Protein AF-A0A8S9VAD5-F1 (afdb_monomer)

Radius of gyration: 17.4 Å; Cα contacts (8 Å, |Δi|>4): 62; chains: 1; bounding box: 43×37×34 Å

Structure (mmCIF, N/CA/C/O backbone):
data_AF-A0A8S9VAD5-F1
#
_entry.id   AF-A0A8S9VAD5-F1
#
loop_
_atom_site.group_PDB
_atom_site.id
_atom_site.type_symbol
_atom_site.label_atom_id
_atom_site.label_alt_id
_atom_site.label_comp_id
_atom_site.label_asym_id
_atom_site.label_entity_id
_atom_site.label_seq_id
_atom_site.pdbx_PDB_ins_code
_atom_site.Cartn_x
_atom_site.Cartn_y
_atom_site.Cartn_z
_atom_site.occupancy
_atom_site.B_iso_or_equiv
_atom_site.auth_seq_id
_atom_site.auth_comp_id
_atom_site.auth_asym_id
_atom_site.auth_atom_id
_atom_site.pdbx_PDB_model_num
ATOM 1 N N . MET A 1 1 ? -14.144 -18.420 19.486 1.00 37.09 1 MET A N 1
ATOM 2 C CA . MET A 1 1 ? -12.848 -17.714 19.483 1.00 37.09 1 MET A CA 1
ATOM 3 C C . MET A 1 1 ? -12.867 -16.800 18.278 1.00 37.09 1 MET A C 1
ATOM 5 O O . MET A 1 1 ? -12.901 -17.312 17.169 1.00 37.09 1 MET A O 1
ATOM 9 N N . ASP A 1 2 ? -12.976 -15.491 18.489 1.00 46.12 2 ASP A N 1
ATOM 10 C CA . ASP A 1 2 ? -12.936 -14.524 17.391 1.00 46.12 2 ASP A CA 1
ATOM 11 C C . ASP A 1 2 ? -11.464 -14.311 17.029 1.00 46.12 2 ASP A C 1
ATOM 13 O O . ASP A 1 2 ? -10.704 -13.679 17.769 1.00 46.12 2 ASP A O 1
ATOM 17 N N . VAL A 1 3 ? -11.015 -14.986 15.972 1.00 56.88 3 VAL A N 1
ATOM 18 C CA . VAL A 1 3 ? -9.646 -14.857 15.477 1.00 56.88 3 VAL A CA 1
ATOM 19 C C . VAL A 1 3 ? -9.585 -13.491 14.817 1.00 56.88 3 VAL A C 1
ATOM 21 O O . VAL A 1 3 ? -9.919 -13.362 13.641 1.00 56.88 3 VAL A O 1
ATOM 24 N N . ARG A 1 4 ? -9.225 -12.460 15.592 1.00 63.16 4 ARG A N 1
ATOM 25 C CA . ARG A 1 4 ? -9.014 -11.116 15.055 1.00 63.16 4 ARG A CA 1
ATOM 26 C C . ARG A 1 4 ? -8.033 -11.252 13.882 1.00 63.16 4 ARG A C 1
ATOM 28 O O . ARG A 1 4 ? -6.879 -11.632 14.079 1.00 63.16 4 ARG A O 1
ATOM 35 N N . GLN A 1 5 ? -8.526 -11.046 12.664 1.00 80.00 5 GLN A N 1
ATOM 36 C CA . GLN A 1 5 ? -7.718 -11.124 11.451 1.00 80.00 5 GLN A CA 1
ATOM 37 C C . GLN A 1 5 ? -6.763 -9.932 11.436 1.00 80.00 5 GLN A C 1
ATOM 39 O O . GLN A 1 5 ? -7.156 -8.813 11.772 1.00 80.00 5 GLN A O 1
ATOM 44 N N . VAL A 1 6 ? -5.509 -10.181 11.064 1.00 85.88 6 VAL A N 1
ATOM 45 C CA . VAL A 1 6 ? -4.499 -9.128 10.917 1.00 85.88 6 VAL A CA 1
ATOM 46 C C . VAL A 1 6 ? -4.980 -8.135 9.851 1.00 85.88 6 VAL A C 1
ATOM 48 O O . VAL A 1 6 ? -5.439 -8.583 8.796 1.00 85.88 6 VAL A O 1
ATOM 51 N N . PRO A 1 7 ? -4.881 -6.812 10.078 1.00 90.56 7 PRO A N 1
ATOM 52 C CA . PRO A 1 7 ? -5.336 -5.828 9.103 1.00 90.56 7 PRO A CA 1
ATOM 53 C C . PRO A 1 7 ? -4.647 -6.002 7.744 1.00 90.56 7 PRO A C 1
ATOM 55 O O . PRO A 1 7 ? -3.431 -6.186 7.679 1.00 90.56 7 PRO A O 1
ATOM 58 N N . VAL A 1 8 ? -5.422 -5.905 6.662 1.00 90.69 8 VAL A N 1
ATOM 59 C CA . VAL A 1 8 ? -4.923 -5.864 5.281 1.00 90.69 8 VAL A CA 1
ATOM 60 C C . VAL A 1 8 ? -5.259 -4.495 4.703 1.00 90.69 8 VAL A C 1
ATOM 62 O O . VAL A 1 8 ? -6.425 -4.104 4.684 1.00 90.69 8 VAL A O 1
ATOM 65 N N . ILE A 1 9 ? -4.247 -3.761 4.250 1.00 89.88 9 ILE A N 1
ATOM 66 C CA . ILE A 1 9 ? -4.379 -2.38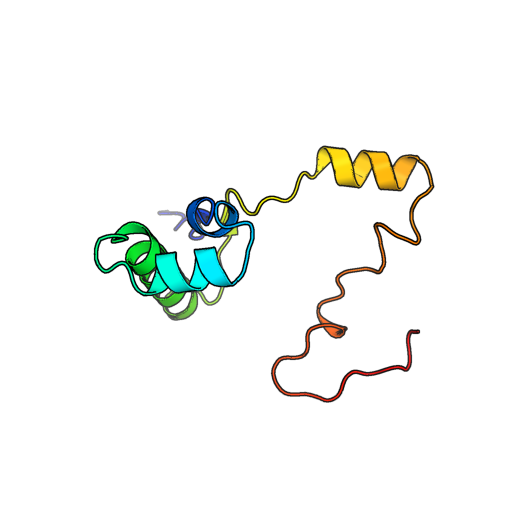9 3.757 1.00 89.88 9 ILE A CA 1
ATOM 67 C C . ILE A 1 9 ? -4.085 -2.364 2.262 1.00 89.88 9 ILE A C 1
ATOM 69 O O . ILE A 1 9 ? -3.001 -2.749 1.830 1.00 89.88 9 ILE A O 1
ATOM 73 N N . ASP A 1 10 ? -5.047 -1.898 1.473 1.00 88.88 10 ASP A N 1
ATOM 74 C CA . ASP A 1 10 ? -4.896 -1.712 0.031 1.00 88.88 10 ASP A CA 1
ATOM 75 C C . ASP A 1 10 ? -4.236 -0.362 -0.268 1.00 88.88 10 ASP A C 1
ATOM 77 O O . ASP A 1 10 ? -4.788 0.691 0.057 1.00 88.88 10 ASP A O 1
ATOM 81 N N . ILE A 1 11 ? -3.062 -0.396 -0.899 1.00 85.69 11 ILE A N 1
ATOM 82 C CA . ILE A 1 11 ? -2.335 0.809 -1.307 1.00 85.69 11 ILE A CA 1
ATOM 83 C C . ILE A 1 11 ? -2.344 1.037 -2.817 1.00 85.69 11 ILE A C 1
ATOM 85 O O . ILE A 1 11 ? -1.574 1.859 -3.300 1.00 85.69 11 ILE A O 1
ATOM 89 N N . GLY A 1 12 ? -3.206 0.367 -3.582 1.00 83.44 12 GLY A N 1
ATOM 90 C CA . GLY A 1 12 ? -3.225 0.484 -5.044 1.00 83.44 12 GLY A CA 1
ATOM 91 C C . GLY A 1 12 ? -3.370 1.929 -5.539 1.00 83.44 12 GLY A C 1
ATOM 92 O O . GLY A 1 12 ? -2.803 2.292 -6.565 1.00 83.44 12 GLY A O 1
ATOM 93 N N . THR A 1 13 ? -4.041 2.790 -4.764 1.00 79.69 13 THR A N 1
ATOM 94 C CA . THR A 1 13 ? -4.148 4.235 -5.050 1.00 79.69 13 THR A CA 1
ATOM 95 C C . THR A 1 13 ? -2.783 4.944 -5.036 1.00 79.69 13 THR A C 1
ATOM 97 O O . THR A 1 13 ? -2.600 5.910 -5.769 1.00 79.69 13 THR A O 1
ATOM 100 N N . LEU A 1 14 ? -1.815 4.455 -4.253 1.00 76.06 14 LEU A N 1
ATOM 101 C CA . LEU A 1 14 ? -0.445 4.983 -4.190 1.00 76.06 14 LEU A CA 1
ATOM 102 C C . LEU A 1 14 ? 0.429 4.548 -5.372 1.00 76.06 14 LEU A C 1
ATOM 104 O O . LEU A 1 14 ? 1.458 5.165 -5.608 1.00 76.06 14 LEU A O 1
ATOM 108 N N . ILE A 1 15 ? 0.040 3.495 -6.098 1.00 76.06 15 ILE A N 1
ATOM 109 C CA . ILE A 1 15 ? 0.812 2.942 -7.225 1.00 76.06 15 ILE A CA 1
ATOM 110 C C . ILE A 1 15 ? 0.418 3.599 -8.561 1.00 76.06 15 ILE A C 1
ATOM 112 O O . ILE A 1 15 ? 1.090 3.417 -9.569 1.00 76.06 15 ILE A O 1
ATOM 116 N N . GLY A 1 16 ? -0.679 4.362 -8.586 1.00 74.88 16 GLY A N 1
ATOM 117 C CA . GLY A 1 16 ? -1.143 5.068 -9.783 1.00 74.88 16 GLY A CA 1
ATOM 118 C C . GLY A 1 16 ? -0.202 6.185 -10.263 1.00 74.88 16 GLY A C 1
ATOM 119 O O . GLY A 1 16 ? 0.119 6.207 -11.452 1.00 74.88 16 GLY A O 1
ATOM 120 N N . PRO A 1 17 ? 0.237 7.109 -9.386 1.00 76.31 17 PRO A N 1
ATOM 121 C CA . PRO A 1 17 ? 1.174 8.166 -9.755 1.00 76.31 17 PRO A CA 1
ATOM 122 C C . PRO A 1 17 ? 2.514 7.584 -10.209 1.00 76.31 17 PRO A C 1
ATOM 124 O O . PRO A 1 17 ? 3.142 6.811 -9.491 1.00 76.31 17 PRO A O 1
ATOM 127 N N . SER A 1 18 ? 2.958 7.973 -11.397 1.00 76.69 18 SER A N 1
ATOM 128 C CA . SER A 1 18 ? 4.234 7.560 -11.987 1.00 76.69 18 SER A CA 1
ATOM 129 C C . SER A 1 18 ? 5.326 8.628 -11.834 1.00 76.69 18 SER A C 1
ATOM 131 O O . SER A 1 18 ? 6.480 8.373 -12.175 1.00 76.69 18 SER A O 1
ATOM 133 N N . THR A 1 19 ? 4.982 9.823 -11.334 1.00 79.81 19 THR A N 1
ATOM 134 C CA . THR A 1 19 ? 5.921 10.935 -11.104 1.00 79.81 19 THR A CA 1
ATOM 135 C C . THR A 1 19 ? 5.669 11.652 -9.776 1.00 79.81 19 THR A C 1
ATOM 137 O O . THR A 1 19 ? 4.535 11.720 -9.301 1.00 79.81 19 THR A O 1
ATOM 140 N N . ASP A 1 20 ? 6.707 12.279 -9.216 1.00 78.38 20 ASP A N 1
ATOM 141 C CA . ASP A 1 20 ? 6.606 13.081 -7.986 1.00 78.38 20 ASP A CA 1
ATOM 142 C C . ASP A 1 20 ? 5.588 14.224 -8.113 1.00 78.38 20 ASP A C 1
ATOM 144 O O . ASP A 1 20 ? 4.886 14.548 -7.160 1.00 78.38 20 ASP A O 1
ATOM 148 N N . ALA A 1 21 ? 5.449 14.807 -9.308 1.00 81.38 21 ALA A N 1
ATOM 149 C CA . ALA A 1 21 ? 4.464 15.852 -9.576 1.00 81.38 21 ALA A CA 1
ATOM 150 C C . ALA A 1 21 ? 3.018 15.330 -9.483 1.00 81.38 21 ALA A C 1
ATOM 152 O O . ALA A 1 21 ? 2.136 16.032 -8.987 1.00 81.38 21 ALA A O 1
ATOM 153 N N . GLU A 1 22 ? 2.771 14.096 -9.932 1.00 78.69 22 GLU A N 1
ATOM 154 C CA . GLU A 1 22 ? 1.471 13.432 -9.797 1.00 78.69 22 GLU A CA 1
ATOM 155 C C . GLU A 1 22 ? 1.186 13.044 -8.342 1.00 78.69 22 GLU A C 1
ATOM 157 O O . GLU A 1 22 ? 0.042 13.156 -7.902 1.00 78.69 22 GLU A O 1
ATOM 162 N N . VAL A 1 23 ? 2.214 12.654 -7.579 1.00 74.25 23 VAL A N 1
ATOM 163 C CA . VAL A 1 23 ? 2.107 12.410 -6.130 1.00 74.25 23 VAL A CA 1
ATOM 164 C C . VAL A 1 23 ? 1.736 13.699 -5.394 1.00 74.25 23 VAL A C 1
ATOM 166 O O . VAL A 1 23 ? 0.773 13.715 -4.627 1.00 74.25 23 VAL A O 1
ATOM 169 N N . ASP A 1 24 ? 2.440 14.799 -5.660 1.00 76.94 24 ASP A N 1
ATOM 170 C CA . ASP A 1 24 ? 2.176 16.102 -5.045 1.00 76.94 24 ASP A CA 1
ATOM 171 C C . ASP A 1 24 ? 0.777 16.627 -5.389 1.00 76.94 24 ASP A C 1
ATOM 173 O O . ASP A 1 24 ? 0.074 17.162 -4.527 1.00 76.94 24 ASP A O 1
ATOM 177 N N . ALA A 1 25 ? 0.344 16.451 -6.641 1.00 78.94 25 ALA A N 1
ATOM 178 C CA . ALA A 1 25 ? -1.008 16.791 -7.067 1.00 78.94 25 ALA A CA 1
ATOM 179 C C . ALA A 1 25 ? -2.059 15.931 -6.348 1.00 78.94 25 ALA A C 1
ATOM 181 O O . ALA A 1 25 ? -3.071 16.461 -5.890 1.00 78.94 25 ALA A O 1
ATOM 182 N N . ALA A 1 26 ? -1.800 14.631 -6.191 1.00 72.56 26 ALA A N 1
ATOM 183 C CA . ALA A 1 26 ? -2.686 13.702 -5.503 1.00 72.56 26 ALA A CA 1
ATOM 184 C C . ALA A 1 26 ? -2.824 14.001 -4.001 1.00 72.56 26 ALA A C 1
ATOM 186 O O . ALA A 1 26 ? -3.926 13.944 -3.457 1.00 72.56 26 ALA A O 1
ATOM 187 N N . LEU A 1 27 ? -1.728 14.395 -3.346 1.00 70.44 27 LEU A N 1
ATOM 188 C CA . LEU A 1 27 ? -1.709 14.808 -1.940 1.00 70.44 27 LEU A CA 1
ATOM 189 C C . LEU A 1 27 ? -2.455 16.126 -1.695 1.00 70.44 27 LEU A C 1
ATOM 191 O O . LEU A 1 27 ? -3.073 16.303 -0.645 1.00 70.44 27 LEU A O 1
ATOM 195 N N . ARG A 1 28 ? -2.384 17.064 -2.645 1.00 73.44 28 ARG A N 1
ATOM 196 C CA . ARG A 1 28 ? -3.044 18.379 -2.552 1.00 73.44 28 ARG A CA 1
ATOM 197 C C .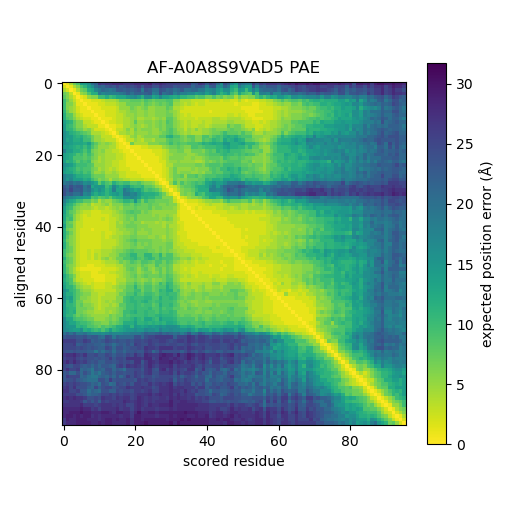 ARG A 1 28 ? -4.513 18.335 -2.946 1.00 73.44 28 ARG A C 1
ATOM 199 O O . ARG A 1 28 ? -5.277 19.225 -2.563 1.00 73.44 28 ARG A O 1
ATOM 206 N N . ASP A 1 29 ? -4.921 17.322 -3.703 1.00 69.56 29 ASP A N 1
ATOM 207 C CA . ASP A 1 29 ? -6.311 17.140 -4.071 1.00 69.56 29 ASP A CA 1
ATOM 208 C C . ASP A 1 29 ? -7.118 16.642 -2.865 1.00 69.56 29 ASP A C 1
ATOM 210 O O . ASP A 1 29 ? -7.248 15.451 -2.593 1.00 69.56 29 ASP A O 1
ATOM 214 N N . SER A 1 30 ? -7.704 17.594 -2.138 1.00 56.09 30 SER A N 1
ATOM 215 C CA . SER A 1 30 ? -8.640 17.358 -1.028 1.00 56.09 30 SER A CA 1
ATOM 216 C C . SER A 1 30 ? -9.841 16.459 -1.381 1.00 56.09 30 SER A C 1
ATOM 218 O O . SER A 1 30 ? -10.534 15.992 -0.476 1.00 56.09 30 SER A O 1
ATOM 220 N N . LYS A 1 31 ? -10.090 16.169 -2.672 1.00 56.84 31 LYS A N 1
ATOM 221 C CA . LYS A 1 31 ? -11.077 15.167 -3.111 1.00 56.84 31 LYS A CA 1
ATOM 222 C C . LYS A 1 31 ? -10.568 13.730 -3.066 1.00 56.84 31 LYS A C 1
ATOM 224 O O . LYS A 1 31 ? -11.389 12.813 -3.146 1.00 56.84 31 LYS A O 1
ATOM 229 N N . GLN A 1 32 ? -9.272 13.490 -2.876 1.00 60.47 32 GLN A N 1
ATOM 230 C CA . GLN A 1 32 ? -8.728 12.150 -2.671 1.00 60.47 32 GLN A CA 1
ATOM 231 C C . GLN A 1 32 ? -8.985 11.656 -1.243 1.00 60.47 32 GLN A C 1
ATOM 233 O O . GLN A 1 32 ? -8.074 11.323 -0.488 1.00 60.47 32 GLN A O 1
ATOM 238 N N . GLN A 1 33 ? -10.267 11.524 -0.888 1.00 66.00 33 GLN A N 1
ATOM 239 C CA . GLN A 1 33 ? -10.717 10.866 0.344 1.00 66.00 33 GLN A CA 1
ATOM 240 C C . GLN A 1 33 ? -10.064 9.487 0.528 1.00 66.00 33 GLN A C 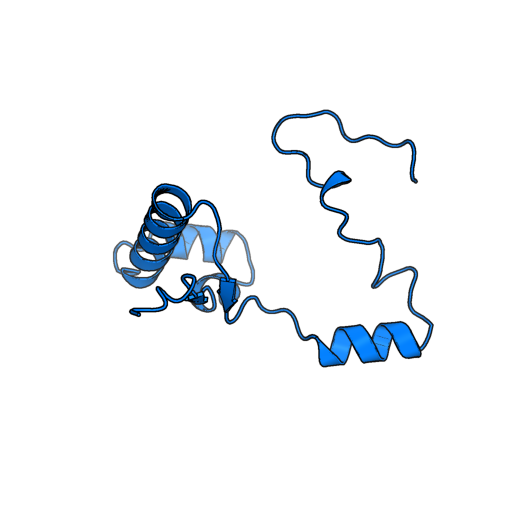1
ATOM 242 O O . GLN A 1 33 ? -9.806 9.074 1.654 1.00 66.00 33 GLN A O 1
ATOM 247 N N . LYS A 1 34 ? -9.744 8.794 -0.573 1.00 73.94 34 LYS A N 1
ATOM 248 C CA . LYS A 1 34 ? -9.083 7.483 -0.557 1.00 73.94 34 LYS A CA 1
ATOM 249 C C . LYS A 1 34 ? -7.665 7.525 0.013 1.00 73.94 34 LYS A C 1
ATOM 251 O O . LYS A 1 34 ? -7.294 6.616 0.744 1.00 73.94 34 LYS A O 1
ATOM 256 N N . LEU A 1 35 ? -6.885 8.570 -0.275 1.00 74.88 35 LEU A N 1
ATOM 257 C CA . LEU A 1 35 ? -5.519 8.689 0.238 1.00 74.88 35 LEU A CA 1
ATOM 258 C C . LEU A 1 35 ? -5.521 8.920 1.753 1.00 74.88 35 LEU A C 1
ATOM 260 O O . LEU A 1 35 ? -4.821 8.226 2.488 1.00 74.88 35 LEU A O 1
ATOM 264 N N . GLY A 1 36 ? -6.388 9.821 2.226 1.00 78.50 36 GLY A N 1
ATOM 265 C CA . GLY A 1 36 ? -6.609 10.036 3.658 1.00 78.50 36 GLY A CA 1
ATOM 266 C C . GLY A 1 36 ? -7.062 8.762 4.379 1.00 78.50 36 GLY A C 1
ATOM 267 O O . GLY A 1 36 ? -6.512 8.417 5.419 1.00 78.50 36 GLY A O 1
ATOM 268 N N . GLN A 1 37 ? -7.982 7.998 3.779 1.00 85.06 37 GLN A N 1
ATOM 269 C CA . GLN A 1 37 ? -8.446 6.716 4.324 1.00 85.06 37 GLN A CA 1
ATOM 270 C C . GLN A 1 37 ? -7.329 5.669 4.434 1.00 85.06 37 GLN A C 1
ATOM 272 O O . GLN A 1 37 ? -7.290 4.919 5.412 1.00 85.06 37 GLN A O 1
ATOM 277 N N . ILE A 1 38 ? -6.413 5.611 3.461 1.00 87.12 38 ILE A N 1
ATOM 278 C CA . ILE A 1 38 ? -5.247 4.719 3.519 1.00 87.12 38 ILE A CA 1
ATOM 279 C C . ILE A 1 38 ? -4.330 5.140 4.669 1.00 87.12 38 ILE A C 1
ATOM 281 O O . ILE A 1 38 ? -3.951 4.296 5.479 1.00 87.12 38 ILE A O 1
ATOM 285 N N . VAL A 1 39 ? -4.030 6.436 4.797 1.00 85.31 39 VAL A N 1
ATOM 286 C CA . VAL A 1 39 ? -3.194 6.966 5.889 1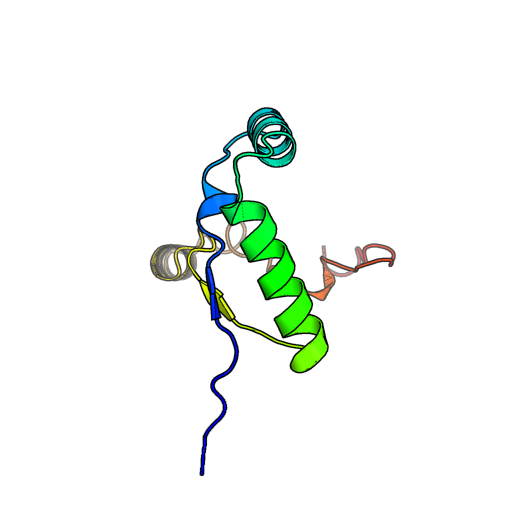.00 85.31 39 VAL A CA 1
ATOM 287 C C . VAL A 1 39 ? -3.813 6.672 7.257 1.00 85.31 39 VAL A C 1
ATOM 289 O O . VAL A 1 39 ? -3.114 6.217 8.162 1.00 85.31 39 VAL A O 1
ATOM 292 N N . ASP A 1 40 ? -5.120 6.875 7.410 1.00 89.62 40 ASP A N 1
ATOM 293 C CA . ASP A 1 40 ? -5.832 6.583 8.654 1.00 89.62 40 ASP A CA 1
ATOM 294 C C . ASP A 1 40 ? -5.846 5.081 8.968 1.00 89.62 40 ASP A C 1
ATOM 296 O O . ASP A 1 40 ? -5.651 4.692 10.121 1.00 89.62 40 ASP A O 1
ATOM 300 N N . SER A 1 41 ? -6.001 4.229 7.951 1.00 88.81 41 SER A N 1
ATOM 301 C CA . SER A 1 41 ? -5.945 2.769 8.106 1.00 88.81 41 SER A CA 1
ATOM 302 C C . SER A 1 41 ? -4.557 2.299 8.535 1.00 88.81 41 SER A C 1
ATOM 304 O O . SER A 1 41 ? -4.445 1.481 9.447 1.00 88.81 41 SER A O 1
ATOM 306 N N . VAL A 1 42 ? -3.498 2.854 7.933 1.00 90.69 42 VAL A N 1
ATOM 307 C CA . VAL A 1 42 ? -2.105 2.580 8.316 1.00 90.69 42 VAL A CA 1
ATOM 308 C C . VAL A 1 42 ? -1.853 3.036 9.746 1.00 90.69 42 VAL A C 1
ATOM 310 O O . VAL A 1 42 ? -1.341 2.256 10.546 1.00 90.69 42 VAL A O 1
ATOM 313 N N . ARG A 1 43 ? -2.262 4.263 10.099 1.00 91.50 43 ARG A N 1
ATOM 314 C CA . ARG A 1 43 ? -2.127 4.792 11.462 1.00 91.50 43 ARG A CA 1
ATOM 315 C C . ARG A 1 43 ? -2.812 3.872 12.468 1.00 91.50 43 ARG A C 1
ATOM 317 O O . ARG A 1 43 ? -2.187 3.468 13.442 1.00 91.50 43 ARG A O 1
ATOM 324 N N . LYS A 1 44 ? -4.069 3.504 12.213 1.00 92.44 44 LYS A N 1
ATOM 325 C CA . LYS A 1 44 ? -4.853 2.637 13.096 1.00 92.44 44 LYS A CA 1
ATOM 326 C C . LYS A 1 44 ? -4.210 1.260 13.252 1.00 92.44 44 LYS A C 1
ATOM 328 O O . LYS A 1 44 ? -4.029 0.803 14.374 1.00 92.44 44 LYS A O 1
ATOM 333 N N . ALA A 1 45 ? -3.826 0.614 12.153 1.00 91.69 45 ALA A N 1
ATOM 334 C CA . ALA A 1 45 ? -3.211 -0.707 12.203 1.00 91.69 45 ALA A CA 1
ATOM 335 C C . ALA A 1 45 ? -1.849 -0.681 12.916 1.00 91.69 45 ALA A C 1
ATOM 337 O O . ALA A 1 45 ? -1.579 -1.536 13.756 1.00 91.69 45 ALA A O 1
ATOM 338 N N . ALA A 1 46 ? -1.021 0.332 12.657 1.00 91.50 46 ALA A N 1
ATOM 339 C CA . ALA A 1 46 ? 0.245 0.514 13.358 1.00 91.50 46 ALA A CA 1
ATOM 340 C C . ALA A 1 46 ? 0.043 0.735 14.868 1.00 91.50 46 ALA A C 1
ATOM 342 O O . ALA A 1 46 ? 0.762 0.141 15.666 1.00 91.50 46 ALA A O 1
ATOM 343 N N . SER A 1 47 ? -0.945 1.542 15.272 1.00 91.44 47 SER A N 1
ATOM 344 C CA . SER A 1 47 ? -1.215 1.832 16.688 1.00 91.44 47 SER A CA 1
ATOM 345 C C . SER A 1 47 ? -1.905 0.690 17.440 1.00 91.44 47 SER A C 1
ATOM 347 O O . SER A 1 47 ? -1.623 0.491 18.617 1.00 91.44 47 SER A O 1
ATOM 349 N N . GLU A 1 48 ? -2.812 -0.048 16.799 1.00 90.94 48 GLU A N 1
ATOM 350 C CA . GLU A 1 48 ? -3.594 -1.105 17.459 1.00 90.94 48 GLU A CA 1
ATOM 351 C C . GLU A 1 48 ? -2.916 -2.479 17.410 1.00 90.94 48 GLU A C 1
ATOM 353 O O . GLU A 1 48 ? -3.089 -3.279 18.329 1.00 90.94 48 GLU A O 1
ATOM 358 N N . TRP A 1 49 ? -2.160 -2.766 16.346 1.00 90.00 49 TRP A N 1
ATOM 359 C CA . TRP A 1 49 ? -1.562 -4.084 16.108 1.00 90.00 49 TRP A CA 1
ATOM 360 C C . TRP A 1 49 ? -0.036 -4.072 16.094 1.00 90.00 49 TRP A C 1
ATOM 362 O O . TRP A 1 49 ? 0.578 -5.084 16.419 1.00 90.00 49 TRP A O 1
ATOM 372 N N . GLY A 1 50 ? 0.586 -2.963 15.689 1.00 89.31 50 GLY A N 1
ATOM 373 C CA . GLY A 1 50 ? 2.031 -2.884 15.446 1.00 89.31 50 GLY A CA 1
ATOM 374 C C . GLY A 1 50 ? 2.487 -3.542 14.137 1.00 89.31 50 GLY A C 1
ATOM 375 O O . GLY A 1 50 ? 3.642 -3.384 13.753 1.00 89.31 50 GLY A O 1
ATOM 376 N N . PHE A 1 51 ? 1.599 -4.249 13.430 1.00 87.81 51 PHE A N 1
ATOM 377 C CA . PHE A 1 51 ? 1.864 -4.870 12.131 1.00 87.81 51 PHE A CA 1
ATOM 378 C C . PHE A 1 51 ? 0.575 -5.035 11.309 1.00 87.81 51 PHE A C 1
ATOM 380 O O . PHE A 1 51 ? -0.528 -5.076 11.855 1.00 87.81 51 PHE A O 1
ATOM 387 N N . PHE A 1 52 ? 0.719 -5.123 9.986 1.00 93.19 52 PHE A N 1
ATOM 388 C CA . PHE A 1 52 ? -0.373 -5.297 9.023 1.00 93.19 52 PHE A CA 1
ATOM 389 C C . PHE A 1 52 ? 0.163 -5.831 7.688 1.00 93.19 52 PHE A C 1
ATOM 391 O O . PHE A 1 52 ? 1.359 -5.747 7.409 1.00 93.19 52 PHE A O 1
ATOM 398 N N . TYR A 1 53 ? -0.725 -6.364 6.852 1.00 89.06 53 TYR A N 1
ATOM 399 C CA . TYR A 1 53 ? -0.419 -6.751 5.476 1.00 89.06 53 TYR A CA 1
ATOM 400 C C . TYR A 1 53 ? -0.738 -5.616 4.502 1.00 89.06 53 TYR A C 1
ATOM 402 O O . TYR A 1 53 ? -1.691 -4.866 4.705 1.00 89.06 53 TYR A O 1
ATOM 410 N N . ILE A 1 54 ? 0.025 -5.529 3.411 1.00 89.88 54 ILE A N 1
ATOM 411 C CA . ILE A 1 54 ? -0.196 -4.560 2.334 1.00 89.88 54 ILE A CA 1
ATOM 412 C C . ILE A 1 54 ? -0.639 -5.292 1.060 1.00 89.88 54 ILE A C 1
ATOM 414 O O . ILE A 1 54 ? 0.071 -6.160 0.549 1.00 89.88 54 ILE A O 1
ATOM 418 N N . ALA A 1 55 ? -1.786 -4.906 0.509 1.00 88.19 55 ALA A N 1
ATOM 419 C CA . ALA A 1 55 ? -2.314 -5.385 -0.765 1.00 88.19 55 ALA A CA 1
ATOM 420 C C . ALA A 1 55 ? -2.063 -4.374 -1.897 1.00 88.19 55 ALA A C 1
ATOM 422 O O . ALA A 1 55 ? -1.911 -3.178 -1.654 1.00 88.19 55 ALA A O 1
ATOM 423 N N . ASN A 1 56 ? -2.021 -4.871 -3.140 1.00 86.94 56 ASN A N 1
ATOM 424 C CA . ASN A 1 56 ? -1.844 -4.071 -4.362 1.00 86.94 56 ASN A CA 1
ATOM 425 C C . ASN A 1 56 ? -0.613 -3.146 -4.344 1.00 86.94 56 ASN A C 1
ATOM 427 O O . ASN A 1 56 ? -0.643 -2.046 -4.882 1.00 86.94 56 ASN A O 1
ATOM 431 N N . HIS A 1 57 ? 0.493 -3.609 -3.761 1.00 84.25 57 HIS A N 1
ATOM 432 C CA . HIS A 1 57 ? 1.741 -2.852 -3.601 1.00 84.25 57 HIS A CA 1
ATOM 433 C C . HIS A 1 57 ? 2.639 -2.832 -4.854 1.00 84.25 57 HIS A C 1
ATOM 435 O O . HIS A 1 57 ? 3.836 -2.589 -4.756 1.00 84.25 57 HIS A O 1
ATOM 441 N N . GLY A 1 58 ? 2.093 -3.142 -6.034 1.00 81.81 58 GLY A N 1
ATOM 442 C CA . GLY A 1 58 ? 2.823 -3.090 -7.309 1.00 81.81 58 GLY A CA 1
ATOM 443 C C . GLY A 1 58 ? 3.883 -4.181 -7.525 1.00 81.81 58 GLY A C 1
ATOM 444 O O . GLY A 1 58 ? 4.462 -4.260 -8.605 1.00 81.81 58 GLY A O 1
ATOM 445 N N . PHE A 1 59 ? 4.126 -5.059 -6.548 1.00 81.19 59 PHE A N 1
ATOM 446 C CA . PHE A 1 59 ? 5.115 -6.128 -6.669 1.00 81.19 59 PHE A CA 1
ATOM 447 C C . PHE A 1 59 ? 4.500 -7.418 -7.220 1.00 81.19 59 PHE A C 1
ATOM 449 O O . PHE A 1 59 ? 3.546 -7.972 -6.672 1.00 81.19 59 PHE A O 1
ATOM 456 N N . ASN A 1 60 ? 5.083 -7.933 -8.302 1.00 83.12 60 ASN A N 1
ATOM 457 C CA . ASN A 1 60 ? 4.673 -9.195 -8.905 1.00 83.12 60 ASN A CA 1
ATOM 458 C C . ASN A 1 60 ? 5.595 -10.337 -8.453 1.00 83.12 60 ASN A C 1
ATOM 460 O O . ASN A 1 60 ? 6.704 -10.507 -8.967 1.00 83.12 60 ASN A O 1
ATOM 464 N N . TRP A 1 61 ? 5.102 -11.163 -7.527 1.00 80.06 61 TRP A N 1
ATOM 465 C CA . TRP A 1 61 ? 5.856 -12.293 -6.977 1.00 80.06 61 TRP A CA 1
ATOM 466 C C . TRP A 1 61 ? 6.302 -13.303 -8.038 1.00 80.06 61 TRP A C 1
ATOM 468 O O . TRP A 1 61 ? 7.428 -13.795 -8.002 1.00 80.06 61 TRP A O 1
ATOM 478 N N . ARG A 1 62 ? 5.443 -13.588 -9.020 1.00 82.81 62 ARG A N 1
ATOM 479 C CA . ARG A 1 62 ? 5.759 -14.537 -10.090 1.00 82.81 62 ARG A CA 1
ATOM 480 C C . ARG A 1 62 ? 6.898 -14.021 -10.961 1.00 82.81 62 ARG A C 1
ATOM 482 O O . ARG A 1 62 ? 7.804 -14.785 -11.276 1.00 82.81 62 ARG A O 1
ATOM 489 N N . GLN A 1 63 ? 6.871 -12.741 -11.326 1.00 82.25 63 GLN A N 1
ATOM 490 C CA . GLN A 1 63 ? 7.940 -12.130 -12.112 1.00 82.25 63 GLN A CA 1
ATOM 491 C C . GLN A 1 63 ? 9.265 -12.160 -11.348 1.00 82.25 63 GLN A C 1
ATOM 493 O O . GLN A 1 63 ? 10.289 -12.538 -11.909 1.00 82.25 63 GLN A O 1
ATOM 498 N N . PHE A 1 64 ? 9.237 -11.840 -10.054 1.00 77.31 64 PHE A N 1
ATOM 499 C CA . PHE A 1 64 ? 10.409 -11.941 -9.188 1.00 77.31 64 PHE A CA 1
ATOM 500 C C . PHE A 1 64 ? 10.981 -13.367 -9.139 1.00 77.31 64 PHE A C 1
ATOM 502 O O . PHE A 1 64 ? 12.182 -13.564 -9.325 1.00 77.31 64 PHE A O 1
ATOM 509 N N . GLN A 1 65 ? 10.128 -14.379 -8.946 1.00 79.62 65 GLN A N 1
ATOM 510 C CA . GLN A 1 65 ? 10.549 -15.782 -8.938 1.00 79.62 65 GLN A CA 1
ATOM 511 C C . GLN A 1 65 ? 11.148 -16.224 -10.279 1.00 79.62 65 GLN A C 1
ATOM 513 O O . GLN A 1 65 ? 12.166 -16.913 -10.288 1.00 79.62 65 GLN A O 1
ATOM 518 N N . LEU A 1 66 ? 10.546 -15.816 -11.401 1.00 83.75 66 LEU A N 1
ATOM 519 C CA . LEU A 1 66 ? 11.063 -16.111 -12.739 1.00 83.75 66 LEU A CA 1
ATOM 520 C C . LEU A 1 66 ? 12.440 -15.479 -12.952 1.00 83.75 66 LEU A C 1
ATOM 522 O O . LEU A 1 66 ? 13.362 -16.163 -13.390 1.00 83.75 66 LEU A O 1
ATOM 526 N N . ASN A 1 67 ? 12.607 -14.213 -12.569 1.00 74.00 67 ASN A N 1
ATOM 527 C CA . ASN A 1 67 ? 13.883 -13.514 -12.692 1.00 74.00 67 ASN A CA 1
ATOM 528 C C . ASN A 1 67 ? 14.983 -14.176 -11.844 1.00 74.00 67 ASN A C 1
ATOM 530 O O . ASN A 1 67 ? 16.117 -14.307 -12.305 1.00 74.00 67 ASN A O 1
ATOM 534 N N . ARG A 1 68 ? 14.645 -14.661 -10.637 1.00 69.44 68 ARG A N 1
ATOM 535 C CA . ARG A 1 68 ? 15.568 -15.448 -9.801 1.00 69.44 68 ARG A CA 1
ATOM 536 C C . ARG A 1 68 ? 15.986 -16.758 -10.464 1.00 69.44 68 ARG A C 1
ATOM 538 O O . ARG A 1 68 ? 17.167 -17.086 -10.457 1.00 69.44 68 ARG A O 1
ATOM 545 N N . GLN A 1 69 ? 15.037 -17.505 -11.028 1.00 75.00 69 GLN A N 1
ATOM 546 C CA . GLN A 1 69 ? 15.325 -18.784 -11.691 1.00 75.00 69 GLN A CA 1
ATOM 547 C C . GLN A 1 69 ? 16.196 -18.612 -12.943 1.00 75.00 69 GLN A C 1
ATOM 549 O O . GLN A 1 69 ? 16.974 -19.500 -13.270 1.00 75.00 69 GLN A O 1
ATOM 554 N N . GLN A 1 70 ? 16.091 -17.468 -13.621 1.00 79.00 70 GLN A N 1
ATOM 555 C CA . GLN A 1 70 ? 16.856 -17.152 -14.831 1.00 79.00 70 GLN A CA 1
ATOM 556 C C . GLN A 1 70 ? 18.282 -16.643 -14.554 1.00 79.00 70 GLN A C 1
ATOM 558 O O . GLN A 1 70 ? 18.993 -16.295 -15.492 1.00 79.00 70 GLN A O 1
ATOM 563 N N . GLY A 1 71 ? 18.726 -16.591 -13.293 1.00 66.94 71 GLY A N 1
ATOM 564 C CA . GLY A 1 71 ? 20.098 -16.208 -12.945 1.00 66.94 71 GLY A CA 1
ATOM 565 C C . GLY A 1 71 ? 20.402 -14.711 -13.061 1.00 66.94 71 GLY A C 1
ATOM 566 O O . GLY A 1 71 ? 21.536 -14.312 -12.814 1.00 66.94 71 GLY A O 1
ATOM 567 N N . ASN A 1 72 ? 19.406 -13.862 -13.342 1.00 61.59 72 ASN A N 1
ATOM 568 C CA . ASN A 1 72 ? 19.534 -12.401 -13.286 1.00 61.59 72 ASN A CA 1
ATOM 569 C C . ASN A 1 72 ? 19.455 -11.897 -11.829 1.00 61.59 72 ASN A C 1
ATOM 571 O O . ASN A 1 72 ? 18.668 -11.019 -11.494 1.00 61.59 72 ASN A O 1
ATOM 575 N N . TYR A 1 73 ? 20.194 -12.548 -10.928 1.00 50.25 73 TYR A N 1
ATOM 576 C CA . TYR A 1 73 ? 20.049 -12.402 -9.478 1.00 50.25 73 TYR A CA 1
ATOM 577 C C . TYR A 1 73 ? 20.713 -11.122 -8.948 1.00 50.25 73 TYR A C 1
ATOM 579 O O . TYR A 1 73 ? 20.265 -10.579 -7.943 1.00 50.25 73 TYR A O 1
ATOM 587 N N . ALA A 1 74 ? 21.745 -10.624 -9.639 1.00 54.78 74 ALA A N 1
ATOM 588 C CA . ALA A 1 74 ? 22.511 -9.450 -9.220 1.00 54.78 74 ALA A CA 1
ATOM 589 C C . ALA A 1 74 ? 21.707 -8.140 -9.332 1.00 54.78 74 ALA A C 1
ATOM 591 O O . ALA A 1 74 ? 21.785 -7.309 -8.431 1.00 54.78 74 ALA A O 1
ATOM 592 N N . ASP A 1 75 ? 20.870 -7.995 -10.368 1.00 56.03 75 ASP A N 1
ATOM 593 C CA . ASP A 1 75 ? 20.096 -6.765 -10.601 1.00 56.03 75 ASP A CA 1
ATOM 594 C C . ASP A 1 75 ? 18.696 -6.798 -9.965 1.00 56.03 75 ASP A C 1
ATOM 596 O O . ASP A 1 75 ? 18.155 -5.759 -9.593 1.00 56.03 75 ASP A O 1
ATOM 600 N N . VAL A 1 76 ? 18.088 -7.981 -9.805 1.00 55.84 76 VAL A N 1
ATOM 601 C CA . VAL A 1 76 ? 16.734 -8.122 -9.212 1.00 55.84 76 VAL A CA 1
ATOM 602 C C . VAL A 1 76 ? 16.753 -8.418 -7.714 1.00 55.84 76 VAL A C 1
ATOM 604 O O . VAL A 1 76 ? 15.708 -8.430 -7.062 1.00 55.84 76 VAL A O 1
ATOM 607 N N . GLY A 1 77 ? 17.938 -8.728 -7.195 1.00 51.72 77 GLY A N 1
ATOM 608 C CA . GLY A 1 77 ? 18.168 -9.284 -5.875 1.00 51.72 77 GLY A CA 1
ATOM 609 C C . GLY A 1 77 ? 19.377 -8.676 -5.182 1.00 51.72 77 GLY A C 1
ATOM 610 O O . GLY A 1 77 ? 19.994 -9.378 -4.385 1.00 51.72 77 GLY A O 1
ATOM 611 N N . LYS A 1 78 ? 19.680 -7.384 -5.402 1.00 52.78 78 LYS A N 1
ATOM 612 C CA . LYS A 1 78 ? 20.243 -6.596 -4.298 1.00 52.78 78 LYS A CA 1
ATOM 613 C C . LYS A 1 78 ? 19.165 -6.646 -3.227 1.00 52.78 78 LYS A C 1
ATOM 615 O O . LYS A 1 78 ? 18.115 -6.022 -3.363 1.00 52.78 78 LYS A O 1
ATOM 620 N N . GLU A 1 79 ? 19.312 -7.622 -2.343 1.00 56.25 79 GLU A N 1
ATOM 621 C CA . GLU A 1 79 ? 18.302 -8.032 -1.391 1.00 56.25 79 GLU A CA 1
ATOM 622 C C . GLU A 1 79 ? 17.774 -6.761 -0.736 1.00 56.25 79 GLU A C 1
ATOM 624 O O . GLU A 1 79 ? 18.569 -5.990 -0.216 1.00 56.25 79 GLU A O 1
ATOM 629 N N . ASN A 1 80 ? 16.462 -6.499 -0.806 1.00 52.72 80 ASN A N 1
ATOM 630 C CA . ASN A 1 80 ? 15.825 -5.479 0.027 1.00 52.72 80 ASN A CA 1
ATOM 631 C C . ASN A 1 80 ? 15.958 -5.950 1.483 1.00 52.72 80 ASN A C 1
ATOM 633 O O . ASN A 1 80 ? 14.994 -6.401 2.103 1.00 52.72 80 ASN A O 1
ATOM 63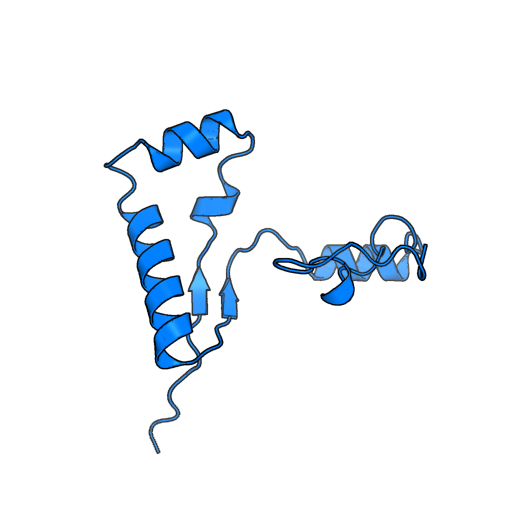7 N N . GLN A 1 81 ? 17.181 -5.961 2.006 1.00 57.44 81 GLN A N 1
ATOM 638 C CA . GLN A 1 81 ? 17.453 -6.239 3.387 1.00 57.44 81 GLN A CA 1
ATOM 639 C C . GLN A 1 81 ? 16.908 -5.034 4.130 1.00 57.44 81 GLN A C 1
ATOM 641 O O . GLN A 1 81 ? 17.246 -3.892 3.833 1.00 57.44 81 GLN A O 1
ATOM 646 N N . ILE A 1 82 ? 16.066 -5.278 5.130 1.00 54.00 82 ILE A N 1
ATOM 647 C CA . ILE A 1 82 ? 15.614 -4.218 6.040 1.00 54.00 82 ILE A CA 1
ATOM 648 C C . ILE A 1 82 ? 16.819 -3.454 6.636 1.00 54.00 82 ILE A C 1
ATOM 650 O O . ILE A 1 82 ? 16.688 -2.285 6.983 1.00 54.00 82 ILE A O 1
ATOM 654 N N . GLY A 1 83 ? 18.006 -4.079 6.688 1.00 54.47 83 GLY A N 1
ATOM 655 C CA . GLY A 1 83 ? 19.269 -3.441 7.067 1.00 54.47 83 GLY A CA 1
ATOM 656 C C . GLY A 1 83 ? 19.718 -2.276 6.172 1.00 54.47 83 GLY A C 1
ATOM 657 O O . GLY A 1 83 ? 20.372 -1.369 6.687 1.00 54.47 83 GLY A O 1
ATOM 658 N N . ASP A 1 84 ? 19.320 -2.254 4.896 1.00 51.66 84 ASP A N 1
ATOM 659 C CA . ASP A 1 84 ? 19.643 -1.179 3.945 1.00 51.66 84 ASP A CA 1
ATOM 660 C C . ASP A 1 84 ? 18.731 0.043 4.121 1.00 51.66 84 ASP A C 1
ATOM 662 O O . ASP A 1 84 ? 19.102 1.171 3.796 1.00 51.66 84 ASP A O 1
ATOM 666 N N . PHE A 1 85 ? 17.544 -0.158 4.697 1.00 51.22 85 PHE A N 1
ATOM 667 C CA . PHE A 1 85 ? 16.549 0.884 4.938 1.00 51.22 85 PHE A CA 1
ATOM 668 C C . PHE A 1 85 ? 16.486 1.218 6.435 1.00 51.22 85 PHE A C 1
ATOM 670 O O . PHE A 1 85 ? 15.497 0.949 7.117 1.00 51.22 85 PHE A O 1
ATOM 677 N N . LYS A 1 86 ? 17.555 1.815 6.983 1.00 55.50 86 LYS A N 1
ATOM 678 C CA . LYS A 1 86 ? 17.543 2.317 8.368 1.00 55.50 86 LYS A CA 1
ATOM 679 C C . LYS A 1 86 ? 16.750 3.619 8.468 1.00 55.50 86 LYS A C 1
ATOM 681 O O . LYS A 1 86 ? 17.142 4.644 7.916 1.00 55.50 86 LYS A O 1
ATOM 686 N N . ILE A 1 87 ? 15.683 3.615 9.265 1.00 52.56 87 ILE A N 1
ATOM 687 C CA . ILE A 1 87 ? 15.028 4.851 9.710 1.00 52.56 87 ILE A CA 1
ATOM 688 C C . ILE A 1 87 ? 15.907 5.458 10.822 1.00 52.56 87 ILE A C 1
ATOM 690 O O . ILE A 1 87 ? 15.964 4.922 11.926 1.00 52.56 87 ILE A O 1
ATOM 694 N N . HIS A 1 88 ? 16.609 6.557 10.512 1.00 54.22 88 HIS A N 1
ATOM 695 C CA . HIS A 1 88 ? 17.505 7.321 11.407 1.00 54.22 88 HIS A CA 1
ATOM 696 C C . HIS A 1 88 ? 18.851 6.670 11.807 1.00 54.22 88 HIS A C 1
ATOM 698 O O . HIS A 1 88 ? 19.297 6.828 12.943 1.00 54.22 88 HIS A O 1
ATOM 704 N N . GLY A 1 89 ? 19.555 5.990 10.894 1.00 54.53 89 GLY A N 1
ATOM 705 C CA . GLY A 1 89 ? 20.928 5.522 11.147 1.00 54.53 89 GLY A CA 1
ATOM 706 C C . GLY A 1 89 ? 21.833 5.600 9.913 1.00 54.53 89 GLY A C 1
ATOM 707 O O . GLY A 1 89 ? 21.318 5.585 8.797 1.00 54.53 89 GLY A O 1
ATOM 708 N N . PRO A 1 90 ? 23.168 5.688 10.079 1.00 58.59 90 PRO A N 1
ATOM 709 C CA . PRO A 1 90 ? 24.094 5.677 8.949 1.00 58.59 90 PRO A CA 1
ATOM 710 C C . PRO A 1 90 ? 24.021 4.342 8.187 1.00 58.59 90 PRO A C 1
ATOM 712 O O . PRO A 1 90 ? 23.919 3.270 8.797 1.00 58.59 90 PRO A O 1
ATOM 715 N N . ILE A 1 91 ? 24.054 4.439 6.851 1.00 56.44 91 ILE A N 1
ATOM 716 C CA . ILE A 1 91 ? 24.092 3.3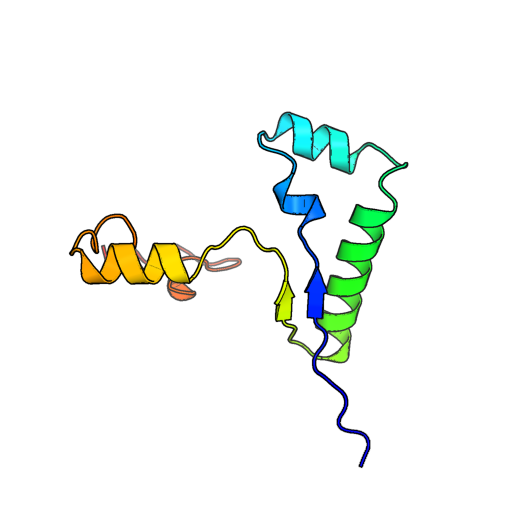05 5.916 1.00 56.44 91 ILE A CA 1
ATOM 717 C C . ILE A 1 91 ? 25.385 2.530 6.172 1.00 56.44 91 ILE A C 1
ATOM 719 O O . ILE A 1 91 ? 26.474 3.104 6.117 1.00 56.44 91 ILE A O 1
ATOM 723 N N . ASP A 1 92 ? 25.263 1.241 6.476 1.00 56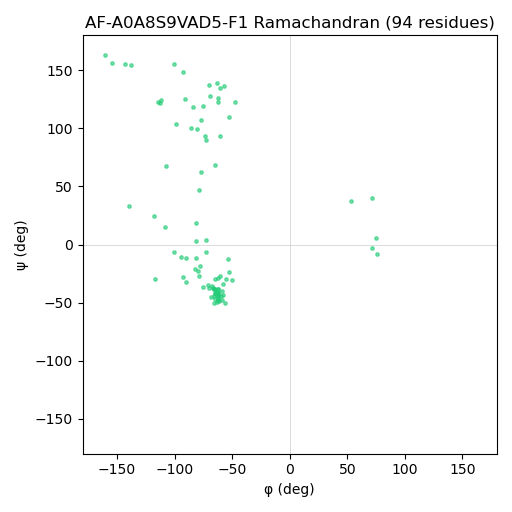.97 92 ASP A N 1
ATOM 724 C CA . ASP A 1 92 ? 26.418 0.379 6.702 1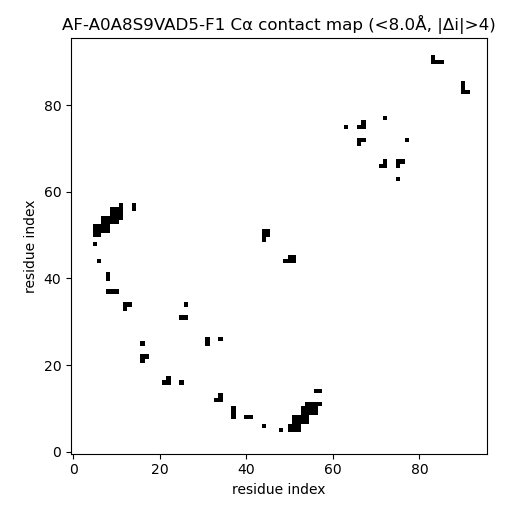.00 56.97 92 ASP A CA 1
ATOM 725 C C . ASP A 1 92 ? 26.908 -0.160 5.353 1.00 56.97 92 ASP A C 1
ATOM 727 O O . ASP A 1 92 ? 26.316 -1.061 4.767 1.00 56.97 92 ASP A O 1
ATOM 731 N N . VAL A 1 93 ? 27.970 0.447 4.825 1.00 55.19 93 VAL A N 1
ATOM 732 C CA . VAL A 1 93 ? 28.613 0.076 3.551 1.00 55.19 93 VAL A CA 1
ATOM 733 C C . VAL A 1 93 ? 29.413 -1.235 3.628 1.00 55.19 93 VAL A C 1
ATOM 735 O O . VAL A 1 93 ? 30.046 -1.616 2.648 1.00 55.19 93 VAL A O 1
ATOM 738 N N . ALA A 1 94 ? 29.399 -1.943 4.762 1.00 47.28 94 ALA A N 1
ATOM 739 C CA . ALA A 1 94 ? 30.210 -3.144 4.969 1.00 47.28 94 ALA A CA 1
ATOM 740 C C . ALA A 1 94 ? 29.738 -4.400 4.202 1.00 47.28 94 ALA A C 1
ATOM 742 O O . ALA A 1 94 ? 30.449 -5.400 4.221 1.00 47.28 94 ALA A O 1
ATOM 743 N N . ASN A 1 95 ? 28.588 -4.359 3.519 1.00 48.78 95 ASN A N 1
ATOM 744 C CA . ASN A 1 95 ? 28.072 -5.468 2.699 1.00 48.78 95 ASN A CA 1
ATOM 745 C C . ASN A 1 95 ? 27.942 -5.114 1.201 1.00 48.78 95 ASN A C 1
ATOM 747 O O . ASN A 1 95 ? 27.105 -5.693 0.509 1.00 48.78 95 ASN A O 1
ATOM 751 N N . ALA A 1 96 ? 28.723 -4.142 0.709 1.00 43.03 96 ALA A N 1
ATOM 752 C CA . ALA A 1 96 ? 28.779 -3.796 -0.716 1.00 43.03 96 ALA A CA 1
ATOM 753 C C . ALA A 1 96 ? 29.545 -4.830 -1.557 1.00 43.03 96 ALA A C 1
ATOM 755 O O . ALA A 1 96 ? 30.601 -5.314 -1.087 1.00 43.03 96 ALA A O 1
#

Sequence (96 aa):
MDVRQVPVIDIGTLIGPSTDAEVDAALRDSKQQKLGQIVDSVRKAASEWGFFYIANHGFNWRQFQLNRQQGNYADVGKENQIGDFKIHGPIDVANA

Foldseek 3Di:
DPPPDFAEAEPLVVVPDPDPVVVVVCVPPPVPPVVVVRVVSVVCSCVPPVDHHYPNPVDDPVVLVVCVVVVVCPPSPPPVDVLQVDDPDDGDPVVD

Mean predicted aligned error: 12.81 Å

Solvent-accessible surface area (backbone atoms only — not comparable to full-atom values): 6190 Å² total; per-residue (Å²): 134,86,75,81,72,76,49,73,44,70,42,45,80,72,62,66,51,90,43,72,69,49,44,54,50,52,72,66,37,83,82,45,57,66,59,57,51,42,54,51,49,50,52,50,34,47,75,77,63,68,54,65,47,77,37,61,75,81,75,56,67,68,60,52,52,52,41,51,75,70,66,50,37,75,84,78,46,68,66,89,46,69,79,77,65,54,90,90,56,86,80,74,73,89,82,116

Organism: Phytophthora infestans (NCBI:txid4787)

pLDDT: mean 72.65, std 14.85, range [37.09, 93.19]

InterPro domains:
  IPR026992 Non-haem dioxygenase, N-terminal domain [PF14226] (6-62)
  IPR027443 Isopenicillin N synthase-like superfamily [G3DSA:2.60.120.330] (1-83)

Secondary structure (DSSP, 8-state):
----PPPEEE-HHHHS--SHHHHHHHHH-TT-HHHHHHHHHHHHHHHHTS--EEES-S--HHHHHHHHHTT-HH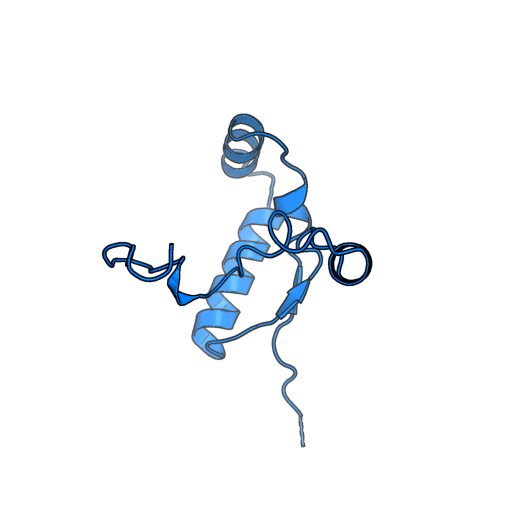HH-S---GGGS-TTS---GGG-